Protein AF-A0A7X7BWT9-F1 (afdb_monomer_lite)

pLDDT: mean 83.63, std 7.91, range [52.53, 90.38]

Sequence (55 aa):
MKKDKYLDKAITLFKKEGVSMPIEVIAEKMGVSKKTLYNNFESKDGLIEQCMESV

Structure (mmCIF, N/CA/C/O backbone):
data_AF-A0A7X7BWT9-F1
#
_entry.id   AF-A0A7X7BWT9-F1
#
loop_
_atom_site.group_PDB
_atom_site.id
_atom_site.type_symbol
_atom_site.label_atom_id
_atom_site.label_alt_id
_atom_site.label_comp_id
_atom_site.label_asym_id
_atom_site.label_entity_id
_atom_site.label_seq_id
_atom_site.pdbx_PDB_ins_code
_atom_site.Cartn_x
_atom_site.Cartn_y
_atom_site.Cartn_z
_atom_site.occupancy
_atom_site.B_iso_or_equiv
_atom_site.auth_seq_id
_atom_site.auth_comp_id
_atom_site.auth_asym_id
_atom_site.auth_atom_id
_atom_site.pdbx_PDB_model_n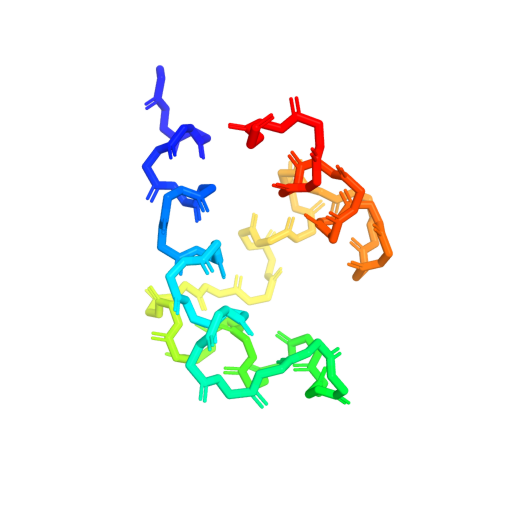um
ATOM 1 N N . MET A 1 1 ? -10.981 5.524 11.412 1.00 52.53 1 MET A N 1
ATOM 2 C CA . MET A 1 1 ? -10.536 4.167 11.023 1.00 52.53 1 MET A CA 1
ATOM 3 C C . MET A 1 1 ? -10.610 3.941 9.502 1.00 52.53 1 MET A C 1
ATOM 5 O O . MET A 1 1 ? -11.162 2.953 9.046 1.00 52.53 1 MET A O 1
ATOM 9 N N . LYS A 1 2 ? -10.100 4.865 8.663 1.00 59.06 2 LYS A N 1
ATOM 10 C CA . LYS A 1 2 ? -10.051 4.648 7.196 1.00 59.06 2 LYS A CA 1
ATOM 11 C C . LYS A 1 2 ? -8.812 3.846 6.774 1.00 59.06 2 LYS A C 1
ATOM 13 O O . LYS A 1 2 ? -8.884 3.157 5.766 1.00 59.06 2 LYS A O 1
ATOM 18 N N . LYS A 1 3 ? -7.721 3.930 7.551 1.00 65.75 3 LYS A N 1
ATOM 19 C CA . LYS A 1 3 ? -6.467 3.189 7.337 1.00 65.75 3 LYS A CA 1
ATOM 20 C C . LYS A 1 3 ? -6.684 1.675 7.367 1.00 65.75 3 LYS A C 1
ATOM 22 O O . LYS A 1 3 ? -6.288 1.011 6.419 1.00 65.75 3 LYS A O 1
ATOM 27 N N . ASP A 1 4 ? -7.425 1.181 8.352 1.00 70.19 4 ASP A N 1
ATOM 28 C CA . ASP A 1 4 ? -7.663 -0.256 8.562 1.00 70.19 4 ASP A CA 1
ATOM 29 C C . ASP A 1 4 ? -8.320 -0.919 7.340 1.00 70.19 4 ASP A C 1
ATOM 31 O O . ASP A 1 4 ? -7.883 -1.961 6.864 1.00 70.19 4 ASP A O 1
ATOM 35 N N . LYS A 1 5 ? -9.288 -0.237 6.711 1.00 77.25 5 LYS A N 1
ATOM 36 C CA . LYS A 1 5 ? -9.952 -0.732 5.493 1.00 77.25 5 LYS A CA 1
ATOM 37 C C . LYS A 1 5 ? -9.018 -0.811 4.277 1.00 77.25 5 LYS A C 1
ATOM 39 O O . LYS A 1 5 ? -9.265 -1.598 3.361 1.00 77.25 5 LYS A O 1
ATOM 44 N N . TYR A 1 6 ? -7.987 0.032 4.219 1.00 80.75 6 TYR A N 1
ATOM 45 C CA . TYR A 1 6 ? -6.969 -0.055 3.171 1.00 80.75 6 TYR A CA 1
ATOM 46 C C . TYR A 1 6 ? -5.967 -1.165 3.472 1.00 80.75 6 TYR A C 1
ATOM 48 O O . TYR A 1 6 ? -5.565 -1.856 2.540 1.00 80.75 6 TYR A O 1
ATOM 56 N N . LEU A 1 7 ? -5.631 -1.374 4.746 1.00 83.06 7 LEU A N 1
ATOM 57 C CA . LEU A 1 7 ? -4.772 -2.471 5.176 1.00 83.06 7 LEU A CA 1
ATOM 58 C C . LEU A 1 7 ? -5.365 -3.831 4.798 1.00 83.06 7 LEU A C 1
ATOM 60 O O . LEU A 1 7 ? -4.709 -4.594 4.101 1.00 83.06 7 LEU A O 1
ATOM 64 N N . ASP A 1 8 ? -6.630 -4.095 5.130 1.00 86.88 8 ASP A N 1
ATOM 65 C CA . ASP A 1 8 ? -7.282 -5.376 4.805 1.00 86.88 8 ASP A CA 1
ATOM 66 C C . ASP A 1 8 ? -7.278 -5.675 3.300 1.00 86.88 8 ASP A C 1
ATOM 68 O O . ASP A 1 8 ? -7.031 -6.804 2.854 1.00 86.88 8 ASP A O 1
ATOM 72 N N . LYS A 1 9 ? -7.524 -4.640 2.489 1.00 87.56 9 LYS A N 1
ATOM 73 C CA . LYS A 1 9 ? -7.452 -4.739 1.028 1.00 87.56 9 LYS A CA 1
ATOM 74 C C . LYS A 1 9 ? -6.031 -5.021 0.549 1.00 87.56 9 LYS A C 1
ATOM 76 O O . LYS A 1 9 ? -5.863 -5.865 -0.328 1.00 87.56 9 LYS A O 1
ATOM 81 N N . ALA A 1 10 ? -5.034 -4.329 1.099 1.00 87.00 10 ALA A N 1
ATOM 82 C CA . ALA A 1 10 ? -3.630 -4.525 0.750 1.00 87.00 10 ALA A CA 1
ATOM 83 C C . ALA A 1 10 ? -3.150 -5.928 1.144 1.00 87.00 10 ALA A C 1
ATOM 85 O O . ALA A 1 10 ? -2.574 -6.620 0.312 1.00 87.00 10 ALA A O 1
ATOM 86 N N . ILE A 1 11 ? -3.483 -6.402 2.348 1.00 88.31 11 ILE A N 1
ATOM 87 C CA . ILE A 1 11 ? -3.175 -7.755 2.831 1.00 88.31 11 ILE A CA 1
ATOM 88 C C . ILE A 1 11 ? -3.792 -8.806 1.906 1.00 88.31 11 ILE A C 1
ATOM 90 O O . ILE A 1 11 ? -3.110 -9.735 1.476 1.00 88.31 11 ILE A O 1
ATOM 94 N N . THR A 1 12 ? -5.072 -8.653 1.554 1.00 89.25 12 THR A N 1
ATOM 95 C CA . THR A 1 12 ? -5.756 -9.572 0.630 1.00 89.25 12 THR A CA 1
ATOM 96 C C . THR A 1 12 ? -5.082 -9.580 -0.741 1.00 89.25 12 THR A C 1
ATOM 98 O O . THR A 1 12 ? -4.869 -10.641 -1.330 1.00 89.25 12 THR A O 1
ATOM 101 N N . LEU A 1 13 ? -4.712 -8.401 -1.243 1.00 88.81 13 LEU A N 1
ATOM 102 C CA . LEU A 1 13 ? -4.025 -8.254 -2.517 1.00 88.81 13 LEU A CA 1
ATOM 103 C C . LEU A 1 13 ? -2.640 -8.918 -2.492 1.00 88.81 13 LEU A C 1
ATOM 105 O O . LEU A 1 13 ? -2.316 -9.687 -3.396 1.00 88.81 13 LEU A O 1
ATOM 109 N N . PHE A 1 14 ? -1.848 -8.677 -1.449 1.00 88.94 14 PHE A N 1
ATOM 110 C CA . PHE A 1 14 ? -0.511 -9.246 -1.291 1.00 88.94 14 PHE A CA 1
ATOM 111 C C . PHE A 1 14 ? -0.537 -10.758 -1.100 1.00 88.94 14 PHE A C 1
ATOM 113 O O . PHE A 1 14 ? 0.309 -11.446 -1.663 1.00 88.94 14 PHE A O 1
ATOM 120 N N . LYS A 1 15 ? -1.539 -11.299 -0.398 1.00 86.44 15 LYS A N 1
ATOM 121 C CA . LYS A 1 15 ? -1.747 -12.751 -0.297 1.00 86.44 15 LYS A CA 1
ATOM 122 C C . LYS A 1 15 ? -2.059 -13.397 -1.649 1.00 86.44 15 LYS A C 1
ATOM 124 O O . LYS A 1 15 ? -1.712 -14.554 -1.855 1.00 86.44 15 LYS A O 1
ATOM 129 N N . LYS A 1 16 ? -2.716 -12.672 -2.561 1.00 88.25 16 LYS A N 1
ATOM 130 C CA . LYS A 1 16 ? -3.133 -13.202 -3.867 1.00 88.25 16 LYS A CA 1
ATOM 131 C C . LYS A 1 16 ? -2.072 -13.043 -4.958 1.00 88.25 16 LYS A C 1
ATOM 133 O O . LYS A 1 16 ? -1.920 -13.933 -5.784 1.00 88.25 16 LYS A O 1
ATOM 138 N N . GLU A 1 17 ? -1.385 -11.905 -4.990 1.00 85.88 17 GLU A N 1
ATOM 139 C CA . GLU A 1 17 ? -0.530 -11.493 -6.119 1.00 85.88 17 GLU A CA 1
ATOM 140 C C . GLU A 1 17 ? 0.942 -11.303 -5.717 1.00 85.88 17 GLU A C 1
ATOM 142 O O . GLU A 1 17 ? 1.812 -11.167 -6.575 1.00 85.88 17 GLU A O 1
ATOM 147 N N . GLY A 1 18 ? 1.241 -11.310 -4.415 1.00 82.75 18 GLY A N 1
ATOM 148 C CA . GLY A 1 18 ? 2.574 -11.053 -3.877 1.00 82.75 18 GLY A CA 1
ATOM 149 C C . GLY A 1 18 ? 2.920 -9.564 -3.762 1.00 82.75 18 GLY A C 1
ATOM 150 O O . GLY A 1 18 ? 2.223 -8.678 -4.249 1.00 82.75 18 GLY A O 1
ATOM 151 N N . VAL A 1 19 ? 4.038 -9.270 -3.09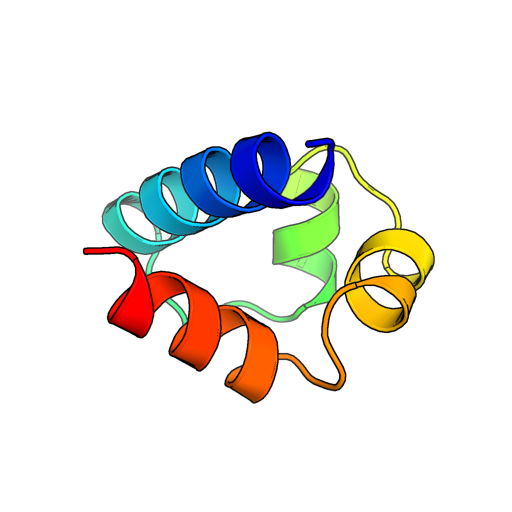7 1.00 85.12 19 VAL A N 1
ATOM 152 C CA . VAL A 1 19 ? 4.501 -7.895 -2.806 1.00 85.12 19 VAL A CA 1
ATOM 153 C C . VAL A 1 19 ? 5.452 -7.320 -3.870 1.00 85.12 19 VAL A C 1
ATOM 155 O O . VAL A 1 19 ? 5.908 -6.181 -3.771 1.00 85.12 19 VAL A O 1
ATOM 158 N 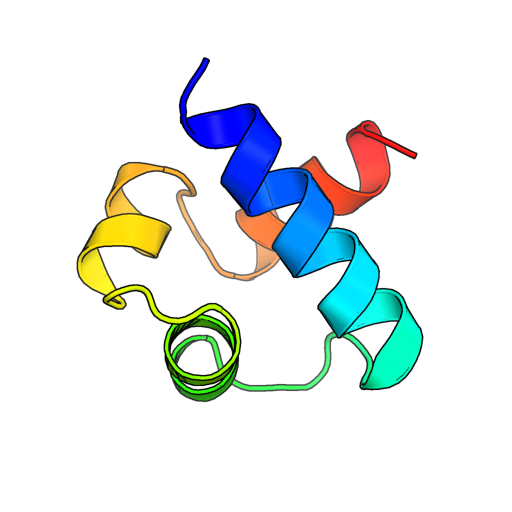N . SER A 1 20 ? 5.765 -8.087 -4.920 1.00 86.38 20 SER A N 1
ATOM 159 C CA . SER A 1 20 ? 6.729 -7.683 -5.960 1.00 86.38 20 SER A CA 1
ATOM 160 C C . SER A 1 20 ? 6.210 -6.550 -6.865 1.00 86.38 20 SER A C 1
ATOM 162 O O . SER A 1 20 ? 6.984 -5.882 -7.545 1.00 86.38 20 SER A O 1
ATOM 164 N N . MET A 1 21 ? 4.912 -6.248 -6.816 1.00 88.19 21 MET A N 1
ATOM 165 C CA . MET A 1 21 ? 4.277 -5.245 -7.673 1.00 88.19 21 MET A CA 1
ATOM 166 C C . MET A 1 21 ? 4.747 -3.804 -7.384 1.00 88.19 21 MET A C 1
ATOM 168 O O . MET A 1 21 ? 5.032 -3.463 -6.230 1.00 88.19 21 MET A O 1
ATOM 172 N N . PRO A 1 22 ? 4.789 -2.919 -8.394 1.00 88.62 22 PRO A N 1
ATOM 173 C CA . PRO A 1 22 ? 4.986 -1.487 -8.183 1.00 88.62 22 PRO A CA 1
ATOM 174 C C . PRO A 1 22 ? 3.844 -0.859 -7.372 1.00 88.62 22 PRO A C 1
ATOM 176 O O . PRO A 1 22 ? 2.695 -1.302 -7.445 1.00 88.62 22 PRO A O 1
ATOM 179 N N . ILE A 1 23 ? 4.138 0.220 -6.638 1.00 86.88 23 ILE A N 1
ATOM 180 C CA . ILE A 1 23 ? 3.140 0.947 -5.831 1.00 86.88 23 ILE A CA 1
ATOM 181 C C . ILE A 1 23 ? 1.978 1.483 -6.686 1.00 86.88 23 ILE A C 1
ATOM 183 O O . ILE A 1 23 ? 0.867 1.648 -6.191 1.00 86.88 23 ILE A O 1
ATOM 187 N N . GLU A 1 24 ? 2.214 1.708 -7.982 1.00 88.75 24 GLU A N 1
ATOM 188 C CA . GLU A 1 24 ? 1.193 2.086 -8.970 1.00 88.75 24 GLU A CA 1
ATOM 189 C C . GLU A 1 24 ? 0.116 1.039 -9.124 1.00 88.75 24 GLU A C 1
ATOM 191 O O . GLU A 1 24 ? -1.067 1.334 -8.978 1.00 88.75 24 GLU A O 1
ATOM 196 N N . VAL A 1 25 ? 0.562 -0.187 -9.375 1.00 89.62 25 VAL A N 1
ATOM 197 C CA . VAL A 1 25 ? -0.304 -1.339 -9.591 1.00 89.62 25 VAL A CA 1
ATOM 198 C C . VAL A 1 25 ? -1.068 -1.643 -8.309 1.00 89.62 25 VAL A C 1
ATOM 200 O O . VAL A 1 25 ? -2.252 -1.962 -8.353 1.00 89.62 25 VAL A O 1
ATOM 203 N N . ILE A 1 26 ? -0.417 -1.487 -7.154 1.00 88.44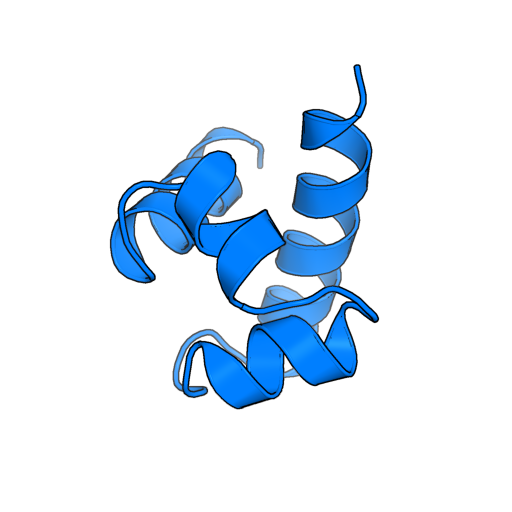 26 ILE A N 1
ATOM 204 C CA . ILE A 1 26 ? -1.060 -1.640 -5.847 1.00 88.44 26 ILE A CA 1
ATOM 205 C C . ILE A 1 26 ? -2.181 -0.607 -5.684 1.00 88.44 26 ILE A C 1
ATOM 207 O O . ILE A 1 26 ? -3.305 -0.978 -5.353 1.00 88.44 26 ILE A O 1
ATOM 211 N N . ALA A 1 27 ? -1.910 0.671 -5.964 1.00 89.31 27 ALA A N 1
ATOM 212 C CA . ALA A 1 27 ? -2.906 1.736 -5.875 1.00 89.31 27 ALA A CA 1
ATOM 213 C C . ALA A 1 27 ? -4.110 1.465 -6.789 1.00 89.31 27 ALA A C 1
ATOM 215 O O . ALA A 1 27 ? -5.256 1.512 -6.338 1.00 89.31 27 ALA A O 1
ATOM 216 N N . GLU A 1 28 ? -3.842 1.106 -8.044 1.00 90.38 28 GLU A N 1
ATOM 217 C CA . GLU A 1 28 ? -4.859 0.788 -9.043 1.00 90.38 28 GLU A CA 1
ATOM 218 C C . GLU A 1 28 ? -5.720 -0.407 -8.615 1.00 90.38 28 GLU A C 1
ATOM 220 O O . GLU A 1 28 ? -6.945 -0.292 -8.547 1.00 90.38 28 GLU A O 1
ATOM 225 N N . LYS A 1 29 ? -5.097 -1.523 -8.210 1.00 88.50 29 LYS A N 1
ATOM 226 C CA . LYS A 1 29 ? -5.814 -2.717 -7.735 1.00 88.50 29 LYS A CA 1
ATOM 227 C C . LYS A 1 29 ? -6.599 -2.466 -6.444 1.00 88.50 29 LYS A C 1
ATOM 229 O O . LYS A 1 29 ? -7.650 -3.069 -6.234 1.00 88.50 29 LYS A O 1
ATOM 234 N N . MET A 1 30 ? -6.126 -1.573 -5.576 1.00 86.62 30 MET A N 1
ATOM 235 C CA . MET A 1 30 ? -6.843 -1.173 -4.360 1.00 86.62 30 MET A CA 1
ATOM 236 C C . MET A 1 30 ? -7.985 -0.175 -4.630 1.00 86.62 30 MET A C 1
ATOM 238 O O . MET A 1 30 ? -8.841 0.022 -3.754 1.00 86.62 30 MET A O 1
ATOM 242 N N . GLY A 1 31 ? -8.028 0.427 -5.825 1.00 88.69 31 GLY A N 1
ATOM 243 C CA . GLY A 1 31 ? -8.977 1.474 -6.203 1.00 88.69 31 GLY A CA 1
ATOM 244 C C . GLY A 1 31 ? -8.698 2.804 -5.503 1.00 88.69 31 GLY A C 1
ATOM 245 O O . GLY A 1 31 ? -9.629 3.526 -5.147 1.00 88.69 31 GLY A O 1
ATOM 246 N N . VAL A 1 32 ? -7.426 3.101 -5.234 1.00 88.06 32 VAL A N 1
ATOM 247 C CA . VAL A 1 32 ? -6.977 4.326 -4.561 1.00 88.06 32 VAL A CA 1
ATOM 248 C C . VAL A 1 32 ? -5.934 5.051 -5.403 1.00 88.06 32 VAL A C 1
ATOM 250 O O . VAL A 1 32 ? -5.309 4.481 -6.290 1.00 88.06 32 VAL A O 1
ATOM 253 N N . SER A 1 33 ? -5.714 6.333 -5.118 1.00 87.94 33 SER A N 1
ATOM 254 C CA . SER A 1 33 ? -4.631 7.071 -5.771 1.00 87.94 33 SER A CA 1
ATOM 255 C C . SER A 1 33 ? -3.282 6.768 -5.112 1.00 87.94 33 SER A C 1
ATOM 257 O O . SER A 1 33 ? -3.218 6.556 -3.898 1.00 87.94 33 SER A O 1
ATOM 259 N N . LYS A 1 34 ? -2.181 6.864 -5.873 1.00 86.19 34 LYS A N 1
ATOM 260 C CA . LYS A 1 34 ? -0.812 6.894 -5.317 1.00 86.19 34 LYS A CA 1
ATOM 261 C C . LYS A 1 34 ? -0.699 7.839 -4.125 1.00 86.19 34 LYS A C 1
ATOM 263 O O . LYS A 1 34 ? -0.143 7.482 -3.096 1.00 86.19 34 LYS A O 1
ATOM 268 N N . LYS A 1 35 ? -1.244 9.052 -4.270 1.00 86.94 35 LYS A N 1
ATOM 269 C CA . LYS A 1 35 ? -1.195 10.094 -3.241 1.00 86.94 35 LYS A CA 1
ATOM 270 C C . LYS A 1 35 ? -1.897 9.649 -1.959 1.00 86.94 35 LYS A C 1
ATOM 272 O O . LYS A 1 35 ? -1.436 9.968 -0.874 1.00 86.94 35 LYS A O 1
ATOM 277 N N . THR A 1 36 ? -2.982 8.883 -2.072 1.00 86.62 36 THR A N 1
ATOM 278 C CA . THR A 1 36 ? -3.656 8.280 -0.917 1.00 86.62 36 THR A CA 1
ATOM 279 C C . THR A 1 36 ? -2.749 7.282 -0.212 1.00 86.62 36 THR A C 1
ATOM 281 O O . THR A 1 36 ? -2.694 7.319 1.011 1.00 86.62 36 THR A O 1
ATOM 284 N N . LEU A 1 37 ? -2.025 6.431 -0.943 1.00 83.69 37 LEU A N 1
ATOM 285 C CA . LEU A 1 37 ? -1.062 5.519 -0.325 1.00 83.69 37 LEU A CA 1
ATOM 286 C C . LEU A 1 37 ? 0.066 6.297 0.355 1.00 83.69 37 LEU A C 1
ATOM 288 O O . LEU A 1 37 ? 0.239 6.124 1.551 1.00 83.69 37 LEU A O 1
ATOM 292 N N . TYR A 1 38 ? 0.725 7.231 -0.335 1.00 84.19 38 TYR A N 1
ATOM 293 C CA . TYR A 1 38 ? 1.813 8.031 0.248 1.00 84.19 38 TYR A CA 1
ATOM 294 C C . TYR A 1 38 ? 1.387 8.907 1.438 1.00 84.19 38 TYR A C 1
ATOM 296 O O . TYR A 1 38 ? 2.167 9.142 2.350 1.00 84.19 38 TYR A O 1
ATOM 304 N N . ASN A 1 39 ? 0.135 9.375 1.472 1.00 85.31 39 ASN A N 1
ATOM 305 C CA . ASN A 1 39 ? -0.397 10.099 2.631 1.00 85.31 39 ASN A CA 1
ATOM 306 C C . ASN A 1 39 ? -0.634 9.193 3.850 1.00 85.31 39 ASN A C 1
ATOM 308 O O . ASN A 1 39 ? -0.777 9.696 4.962 1.00 85.31 39 ASN A O 1
ATOM 312 N N . ASN A 1 40 ? -0.781 7.881 3.648 1.00 82.31 40 ASN A N 1
ATOM 313 C CA . ASN A 1 40 ? -1.064 6.928 4.720 1.00 82.31 40 ASN A CA 1
ATOM 314 C C . ASN A 1 40 ? 0.159 6.087 5.107 1.00 82.31 40 ASN A C 1
ATOM 316 O O . ASN A 1 40 ? 0.235 5.687 6.269 1.00 82.31 40 ASN A O 1
ATOM 320 N N . PHE A 1 41 ? 1.078 5.868 4.166 1.00 82.19 41 PHE A N 1
ATOM 321 C CA . PHE A 1 41 ? 2.261 5.020 4.253 1.00 82.19 41 PHE A CA 1
ATOM 322 C C . PHE A 1 41 ? 3.452 5.770 3.655 1.00 82.19 41 PHE A C 1
ATOM 324 O O . PHE A 1 41 ? 3.358 6.281 2.541 1.00 82.19 41 PHE A O 1
ATOM 331 N N . GLU A 1 42 ? 4.575 5.826 4.368 1.00 79.44 42 GLU A N 1
ATOM 332 C CA . GLU A 1 42 ? 5.748 6.601 3.933 1.00 79.44 42 GLU A CA 1
ATOM 333 C C . GLU A 1 42 ? 6.398 6.040 2.659 1.00 79.44 42 GLU A C 1
ATOM 335 O O . GLU A 1 42 ? 6.954 6.784 1.851 1.00 79.44 42 GLU A O 1
ATOM 340 N N . SER A 1 43 ? 6.296 4.729 2.440 1.00 84.56 43 SER A N 1
ATOM 341 C CA . SER A 1 43 ? 6.874 4.048 1.284 1.00 84.56 43 SER A CA 1
ATOM 342 C C . SER A 1 43 ? 6.117 2.758 0.953 1.00 84.56 43 SER A C 1
ATOM 344 O O . SER A 1 43 ? 5.225 2.325 1.688 1.00 84.56 43 SER A O 1
ATOM 346 N N . LYS A 1 44 ? 6.482 2.125 -0.171 1.00 83.81 44 LYS A N 1
ATOM 347 C CA . LYS A 1 44 ? 6.017 0.770 -0.504 1.00 83.81 44 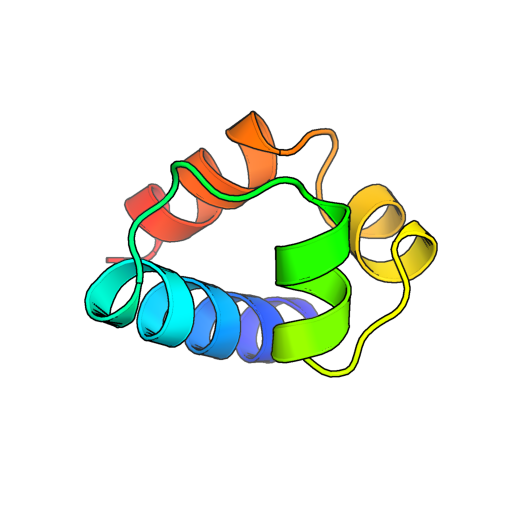LYS A CA 1
ATOM 348 C C . LYS A 1 44 ? 6.384 -0.214 0.609 1.00 83.81 44 LYS A C 1
ATOM 350 O O . LYS A 1 44 ? 5.538 -1.011 0.999 1.00 83.81 44 LYS A O 1
ATOM 355 N N . ASP A 1 45 ? 7.610 -0.130 1.114 1.00 86.44 45 ASP A N 1
ATOM 356 C CA . ASP A 1 45 ? 8.084 -1.009 2.181 1.00 86.44 45 ASP A CA 1
ATOM 357 C C . ASP A 1 45 ? 7.320 -0.745 3.479 1.00 86.44 45 ASP A C 1
ATOM 359 O O . ASP A 1 45 ? 6.850 -1.693 4.089 1.00 86.44 45 ASP A O 1
ATOM 363 N N . GLY A 1 46 ? 7.048 0.519 3.819 1.00 86.94 46 GLY A N 1
ATOM 364 C CA . GLY A 1 46 ? 6.221 0.863 4.979 1.00 86.94 46 GLY A CA 1
ATOM 365 C C . GLY A 1 46 ? 4.781 0.348 4.867 1.00 86.94 46 GLY A C 1
ATOM 366 O O . GLY A 1 46 ? 4.200 -0.087 5.855 1.00 86.94 46 GLY A O 1
ATOM 367 N N . LEU A 1 47 ? 4.194 0.330 3.664 1.00 85.75 47 LEU A N 1
ATOM 368 C CA . LEU A 1 47 ? 2.901 -0.326 3.435 1.00 85.75 47 LEU A CA 1
ATOM 369 C C . LEU A 1 47 ? 2.985 -1.839 3.688 1.00 85.75 47 LEU A C 1
ATOM 371 O O . LEU A 1 47 ? 2.073 -2.403 4.289 1.00 85.75 47 LEU A O 1
ATOM 375 N N . ILE A 1 48 ? 4.044 -2.495 3.210 1.00 86.44 48 ILE A N 1
ATOM 376 C CA . ILE A 1 48 ? 4.246 -3.939 3.389 1.00 86.44 48 ILE A CA 1
ATOM 377 C C . ILE A 1 48 ? 4.457 -4.262 4.868 1.00 86.44 48 ILE A C 1
ATOM 379 O O . ILE A 1 48 ? 3.799 -5.160 5.380 1.00 86.44 48 ILE A O 1
ATOM 383 N N . GLU A 1 49 ? 5.308 -3.506 5.554 1.00 87.50 49 GLU A N 1
ATOM 384 C CA . GLU A 1 49 ? 5.597 -3.654 6.980 1.00 87.50 49 GLU A CA 1
ATOM 385 C C . GLU A 1 49 ? 4.321 -3.511 7.812 1.00 87.50 49 GLU A C 1
ATOM 387 O O . GLU A 1 49 ? 3.974 -4.425 8.554 1.00 87.50 49 GLU A O 1
ATOM 392 N N . GLN A 1 50 ? 3.528 -2.462 7.571 1.00 86.38 50 GLN A N 1
ATOM 393 C CA . GLN A 1 50 ? 2.222 -2.297 8.219 1.00 86.38 50 GLN A CA 1
ATOM 394 C C . GLN A 1 50 ? 1.281 -3.479 7.939 1.00 86.38 50 GLN A C 1
ATOM 396 O O . GLN A 1 50 ? 0.542 -3.908 8.820 1.00 86.38 50 GLN A O 1
ATOM 401 N N . CYS A 1 51 ? 1.292 -4.027 6.719 1.00 85.62 51 CYS A N 1
ATOM 402 C CA . CYS A 1 51 ? 0.497 -5.212 6.393 1.00 85.62 51 CYS A CA 1
ATOM 403 C C . CYS A 1 51 ? 0.985 -6.467 7.127 1.00 85.62 51 CYS A C 1
ATOM 405 O O . CYS A 1 51 ? 0.167 -7.333 7.418 1.00 85.62 51 CYS A O 1
ATOM 407 N N . MET A 1 52 ? 2.285 -6.584 7.407 1.00 82.19 52 MET A N 1
ATOM 408 C CA . MET A 1 52 ? 2.864 -7.703 8.156 1.00 82.19 52 MET A CA 1
ATOM 409 C C . MET A 1 52 ? 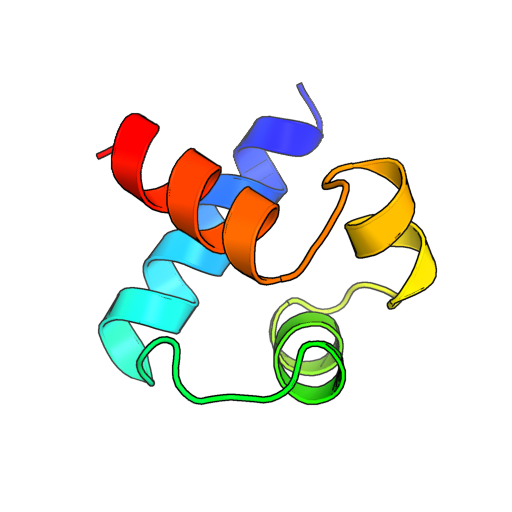2.615 -7.575 9.662 1.00 82.19 52 MET A C 1
ATOM 411 O O . MET A 1 52 ? 2.357 -8.584 10.305 1.00 82.19 52 MET A O 1
ATOM 415 N N . GLU A 1 53 ? 2.630 -6.358 10.211 1.00 83.25 53 GLU A N 1
ATOM 416 C CA . GLU A 1 53 ? 2.310 -6.085 11.622 1.00 83.25 53 GLU A CA 1
ATOM 417 C C . GLU A 1 53 ? 0.835 -6.336 11.974 1.00 83.25 53 GLU A C 1
ATOM 419 O O . GLU A 1 53 ? 0.497 -6.513 13.142 1.00 83.25 53 GLU A O 1
ATOM 424 N N . SER A 1 54 ? -0.057 -6.325 10.981 1.00 75.06 54 SER A N 1
ATOM 425 C CA . SER A 1 54 ? -1.504 -6.497 11.174 1.00 75.06 54 SER A CA 1
ATOM 426 C C . SER A 1 54 ? -2.006 -7.938 11.001 1.00 75.06 54 SER A C 1
ATOM 428 O O . SER A 1 54 ? -3.216 -8.165 11.049 1.00 75.06 54 SER A O 1
ATOM 430 N N . VAL A 1 55 ? -1.107 -8.899 10.753 1.00 58.62 55 VAL A N 1
ATOM 431 C CA . VAL A 1 55 ? -1.413 -10.333 10.560 1.00 58.62 55 VAL A CA 1
ATOM 432 C C . VAL A 1 55 ? -1.140 -11.142 11.823 1.00 58.62 55 VAL A C 1
ATOM 434 O O . VAL A 1 55 ? -0.279 -10.733 12.628 1.00 58.62 55 VAL A O 1
#

Foldseek 3Di:
DVLVLLLVQLLVVCVVPNLPDDCCVSCVSSVHDSVVCCVNAVDSVRSVVVSVVVD

Secondary structure (DSSP, 8-state):
-HHHHHHHHHHHHHHHH-S-S-HHHHHHHHT--HHHHHHH-SSHHHHHHHHHHT-

Radius of gyration: 9.79 Å; chains: 1; bounding box: 19×23×21 Å